Protein AF-A0A4C1YI64-F1 (afdb_monomer_lite)

pLDDT: mean 81.54, std 12.67, range [36.25, 96.94]

Structure (mmCIF, N/CA/C/O backbone):
data_AF-A0A4C1YI64-F1
#
_entry.id   AF-A0A4C1YI64-F1
#
loop_
_atom_site.group_PDB
_atom_site.id
_atom_site.type_symbol
_atom_site.label_atom_id
_atom_site.label_alt_id
_atom_site.label_comp_id
_atom_site.label_asym_id
_atom_site.label_entity_id
_atom_site.label_seq_id
_atom_site.pdbx_PDB_ins_code
_atom_site.Cartn_x
_atom_site.Cartn_y
_atom_site.Cartn_z
_atom_site.occupancy
_atom_site.B_iso_or_equiv
_atom_site.auth_seq_id
_atom_site.auth_comp_id
_atom_site.auth_asym_id
_atom_site.auth_atom_id
_atom_site.pdbx_PDB_model_num
ATOM 1 N N . MET A 1 1 ? 4.305 -8.606 -19.961 1.00 36.25 1 MET A N 1
ATOM 2 C CA . MET A 1 1 ? 5.598 -8.537 -19.250 1.00 36.25 1 MET A CA 1
ATOM 3 C C . MET A 1 1 ? 6.653 -8.160 -20.273 1.00 36.25 1 MET A C 1
ATOM 5 O O . MET A 1 1 ? 6.856 -8.929 -21.202 1.00 36.25 1 MET A O 1
ATOM 9 N N . ALA A 1 2 ? 7.238 -6.968 -20.189 1.00 38.38 2 ALA A N 1
ATOM 10 C CA . ALA A 1 2 ? 8.356 -6.585 -21.049 1.00 38.38 2 ALA A CA 1
ATOM 11 C C . ALA A 1 2 ? 9.609 -6.512 -20.169 1.00 38.38 2 ALA A C 1
ATOM 13 O O . ALA A 1 2 ? 9.766 -5.591 -19.381 1.00 38.38 2 ALA A O 1
ATOM 14 N N . VAL A 1 3 ? 10.457 -7.536 -20.278 1.00 52.12 3 VAL A N 1
ATOM 15 C CA . VAL A 1 3 ? 11.681 -7.775 -19.486 1.00 52.12 3 VAL A CA 1
ATOM 16 C C . VAL A 1 3 ? 12.896 -7.006 -20.031 1.00 52.12 3 VAL A C 1
ATOM 18 O O . VAL A 1 3 ? 14.034 -7.475 -19.975 1.00 52.12 3 VAL A O 1
ATOM 21 N N . ASN A 1 4 ? 12.676 -5.854 -20.664 1.00 52.12 4 ASN A N 1
ATOM 22 C CA . ASN A 1 4 ? 13.674 -5.305 -21.577 1.00 52.12 4 ASN A CA 1
ATOM 23 C C . ASN A 1 4 ? 14.873 -4.628 -20.893 1.00 52.12 4 ASN A C 1
ATOM 25 O O . ASN A 1 4 ? 15.924 -4.564 -21.516 1.00 52.12 4 ASN A O 1
ATOM 29 N N . SER A 1 5 ? 14.778 -4.205 -19.630 1.00 53.06 5 SER A N 1
ATOM 30 C CA . SER A 1 5 ? 15.785 -3.316 -19.016 1.00 53.06 5 SER A CA 1
ATOM 31 C C . SER A 1 5 ? 16.428 -3.803 -17.709 1.00 53.06 5 SER A C 1
ATOM 33 O O . SER A 1 5 ? 17.139 -3.035 -17.073 1.00 53.06 5 SER A O 1
ATOM 35 N N . GLY A 1 6 ? 16.235 -5.063 -17.300 1.00 57.47 6 GLY A N 1
ATOM 36 C CA . GLY 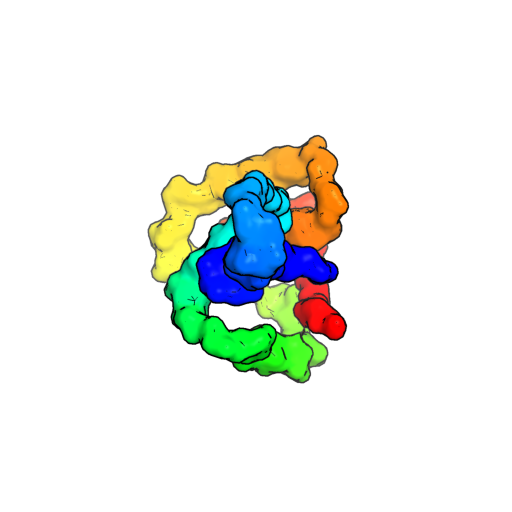A 1 6 ? 16.891 -5.596 -16.095 1.00 57.47 6 GLY A CA 1
ATOM 37 C C . GLY A 1 6 ? 18.416 -5.388 -16.101 1.00 57.47 6 GLY A C 1
ATOM 38 O O . GLY A 1 6 ? 19.091 -5.807 -17.036 1.00 57.47 6 GLY A O 1
ATOM 39 N N . LEU A 1 7 ? 18.969 -4.788 -15.041 1.00 57.00 7 LEU A N 1
ATOM 40 C CA . LEU A 1 7 ? 20.383 -4.374 -14.968 1.00 57.00 7 LEU A CA 1
ATOM 41 C C . LEU A 1 7 ? 21.386 -5.519 -15.190 1.00 57.00 7 LEU A C 1
ATOM 43 O O . LEU A 1 7 ? 22.484 -5.294 -15.683 1.00 57.00 7 LEU A O 1
ATOM 47 N N . ARG A 1 8 ? 21.026 -6.747 -14.796 1.00 58.62 8 ARG A N 1
ATOM 48 C CA . ARG A 1 8 ? 21.918 -7.917 -14.884 1.00 58.62 8 ARG A CA 1
ATOM 49 C C . ARG A 1 8 ? 21.573 -8.876 -16.023 1.00 58.62 8 ARG A C 1
ATOM 51 O O . ARG A 1 8 ? 22.479 -9.452 -16.602 1.00 58.62 8 ARG A O 1
ATOM 58 N N . ASN A 1 9 ? 20.284 -9.035 -16.337 1.00 62.31 9 ASN A N 1
ATOM 59 C CA . ASN A 1 9 ? 19.771 -10.045 -17.277 1.00 62.31 9 ASN A CA 1
ATOM 60 C C . ASN A 1 9 ? 18.675 -9.498 -18.216 1.00 62.31 9 ASN A C 1
ATOM 62 O O . ASN A 1 9 ? 17.879 -10.260 -18.762 1.00 62.31 9 ASN A O 1
ATOM 66 N N . GLY A 1 10 ? 18.561 -8.177 -18.349 1.00 67.88 10 GLY A N 1
ATOM 67 C CA . GLY A 1 10 ? 17.570 -7.540 -19.209 1.00 67.88 10 GLY A CA 1
ATOM 68 C C . GLY A 1 10 ? 17.847 -7.795 -20.684 1.00 67.88 10 GLY A C 1
ATOM 69 O O . GLY A 1 10 ? 18.990 -8.018 -21.083 1.00 67.88 10 GLY A O 1
ATOM 70 N N . ALA A 1 11 ? 16.801 -7.721 -21.508 1.00 70.38 11 ALA A N 1
ATOM 71 C CA . ALA A 1 11 ? 16.954 -7.917 -22.948 1.00 70.38 11 ALA A CA 1
ATOM 72 C C . ALA A 1 11 ? 17.992 -6.958 -23.562 1.00 70.38 11 ALA A C 1
ATOM 74 O O . ALA A 1 11 ? 18.752 -7.394 -24.417 1.00 70.38 11 ALA A O 1
ATOM 75 N N . CYS A 1 12 ? 18.088 -5.705 -23.097 1.00 68.31 12 CYS A N 1
ATOM 76 C CA . CYS A 1 12 ? 19.098 -4.753 -23.571 1.00 68.31 12 CYS A CA 1
ATOM 77 C C . CYS A 1 12 ? 20.539 -5.204 -23.260 1.00 68.31 12 CYS A C 1
ATOM 79 O O . CYS A 1 12 ? 21.350 -5.199 -24.180 1.00 68.31 12 CYS A O 1
ATOM 81 N N . ILE A 1 13 ? 20.834 -5.713 -22.047 1.00 74.12 13 ILE A N 1
ATOM 82 C CA . ILE A 1 13 ? 22.167 -6.277 -21.709 1.00 74.12 13 ILE A CA 1
ATOM 83 C C . ILE A 1 13 ? 22.541 -7.404 -22.683 1.00 74.12 13 ILE A C 1
ATOM 85 O O . ILE A 1 13 ? 23.694 -7.547 -23.077 1.00 74.12 13 ILE A O 1
ATOM 89 N N . LEU A 1 14 ? 21.567 -8.242 -23.056 1.00 77.88 14 LEU A N 1
ATOM 90 C CA . LEU A 1 14 ? 21.802 -9.417 -23.899 1.00 77.88 14 LEU A CA 1
ATOM 91 C C . LEU A 1 14 ? 21.833 -9.099 -25.402 1.00 77.88 14 LEU A C 1
ATOM 93 O O . LEU A 1 14 ? 22.390 -9.880 -26.178 1.00 77.88 14 LEU A O 1
ATOM 97 N N . LEU A 1 15 ? 21.200 -8.003 -25.827 1.00 77.56 15 LEU A N 1
ATOM 98 C CA . LEU A 1 15 ? 21.091 -7.603 -27.231 1.00 77.56 15 LEU A CA 1
ATOM 99 C C . LEU A 1 15 ? 22.249 -6.709 -27.680 1.00 77.56 15 LEU A C 1
ATOM 101 O O . LEU A 1 15 ? 22.683 -6.857 -28.820 1.00 77.56 15 LEU A O 1
ATOM 105 N N . GLU A 1 16 ? 22.796 -5.856 -26.811 1.00 81.44 16 GLU A N 1
ATOM 106 C CA . GLU A 1 16 ? 23.923 -4.971 -27.151 1.00 81.44 16 GLU A CA 1
ATOM 107 C C . GLU A 1 16 ? 25.146 -5.726 -27.708 1.00 81.44 16 GLU A C 1
ATOM 109 O O . GLU A 1 16 ? 25.605 -5.371 -28.798 1.00 81.44 16 GLU A O 1
ATOM 114 N N . PRO A 1 17 ? 25.621 -6.834 -27.094 1.00 81.00 17 PRO A N 1
ATOM 115 C CA . PRO A 1 17 ? 26.739 -7.602 -27.643 1.00 81.00 17 PRO A CA 1
ATOM 116 C C . PRO A 1 17 ? 26.409 -8.291 -28.971 1.00 81.00 17 PRO A C 1
ATOM 118 O O . PRO A 1 17 ? 27.308 -8.588 -29.748 1.00 81.00 17 PRO A O 1
ATOM 121 N N . LYS A 1 18 ? 25.126 -8.580 -29.234 1.00 83.81 18 LYS A N 1
ATOM 122 C CA . LYS A 1 18 ? 24.676 -9.234 -30.475 1.00 83.81 18 LYS A CA 1
ATOM 123 C C . LYS A 1 18 ? 24.474 -8.255 -31.624 1.00 83.81 18 LYS A C 1
ATOM 125 O O . LYS A 1 18 ? 24.533 -8.664 -32.779 1.00 83.81 18 LYS A O 1
ATOM 130 N N . MET A 1 19 ? 24.157 -7.002 -31.314 1.00 82.56 19 MET A N 1
ATOM 131 C CA . MET A 1 19 ? 23.894 -5.959 -32.303 1.00 82.56 19 MET A CA 1
ATOM 132 C C . MET A 1 19 ? 25.123 -5.092 -32.592 1.00 82.56 19 MET A C 1
ATOM 134 O O . MET A 1 19 ? 25.062 -4.300 -33.531 1.00 82.56 19 MET A O 1
ATOM 138 N N . GLU A 1 20 ? 26.198 -5.235 -31.803 1.00 82.69 20 GLU A N 1
ATOM 139 C CA . GLU A 1 20 ? 27.447 -4.454 -31.894 1.00 82.69 20 GLU A CA 1
ATOM 140 C C . GLU A 1 20 ? 27.197 -2.936 -31.935 1.00 82.69 20 GLU A C 1
ATOM 142 O O . GLU A 1 20 ? 27.911 -2.171 -32.585 1.00 82.69 20 GLU A O 1
ATOM 147 N N . LYS A 1 21 ? 26.126 -2.493 -31.273 1.00 78.88 21 LYS A N 1
ATOM 148 C CA . LYS A 1 21 ? 25.687 -1.100 -31.234 1.00 78.88 21 LYS A CA 1
ATOM 149 C C . LYS A 1 21 ? 25.178 -0.767 -29.847 1.00 78.88 21 LYS A C 1
ATOM 151 O O . LYS A 1 21 ? 24.426 -1.548 -29.264 1.00 78.88 21 LYS A O 1
ATOM 156 N N . ASP A 1 22 ? 25.522 0.429 -29.392 1.00 74.56 22 ASP A N 1
ATOM 157 C CA . ASP A 1 22 ? 24.994 0.989 -28.155 1.00 74.56 22 ASP A CA 1
ATOM 158 C C . ASP A 1 22 ? 23.476 1.167 -28.284 1.00 74.56 22 ASP A C 1
ATOM 160 O O . ASP A 1 22 ? 22.981 1.773 -29.246 1.00 74.56 22 ASP A O 1
ATOM 164 N N . MET A 1 23 ? 22.720 0.623 -27.329 1.00 70.62 23 MET A N 1
ATOM 165 C CA . MET A 1 23 ? 21.269 0.770 -27.304 1.00 70.62 23 MET A CA 1
ATOM 166 C C . MET A 1 23 ? 20.856 1.922 -26.391 1.00 70.62 23 MET A C 1
ATOM 168 O O . MET A 1 23 ? 21.447 2.186 -25.349 1.00 70.62 23 MET A O 1
ATOM 172 N N . LEU A 1 24 ? 19.773 2.608 -26.754 1.00 67.38 24 LEU A N 1
ATOM 173 C CA . LEU A 1 24 ? 19.141 3.574 -25.862 1.00 67.38 24 LEU A CA 1
ATOM 174 C C . LEU A 1 24 ? 18.398 2.839 -24.740 1.00 67.38 24 LEU A C 1
ATOM 176 O O . LEU A 1 24 ? 17.353 2.221 -24.953 1.00 67.38 24 LEU A O 1
ATOM 180 N N . TRP A 1 25 ? 18.931 2.963 -23.526 1.00 65.69 25 TRP A N 1
ATOM 181 C CA . TRP A 1 25 ? 18.355 2.453 -22.283 1.00 65.69 25 TRP A CA 1
ATOM 182 C C . TRP A 1 25 ? 17.169 3.303 -21.824 1.00 65.69 25 TRP A C 1
ATOM 184 O O . TRP A 1 25 ? 17.236 4.031 -20.835 1.00 65.69 25 TRP A O 1
ATOM 194 N N . LEU A 1 26 ? 16.047 3.221 -22.537 1.00 63.47 26 LEU A N 1
ATOM 195 C CA . LEU A 1 26 ? 14.798 3.813 -22.067 1.00 63.47 26 LEU A CA 1
ATOM 196 C C . LEU A 1 26 ? 14.107 2.828 -21.126 1.00 63.47 26 LEU A C 1
ATOM 198 O O . LEU A 1 26 ? 13.242 2.051 -21.537 1.00 63.47 26 LEU A O 1
ATOM 202 N N . ALA A 1 27 ? 14.498 2.865 -19.850 1.00 63.06 27 ALA A N 1
ATOM 203 C CA . ALA A 1 27 ? 13.734 2.218 -18.794 1.00 63.06 27 ALA A CA 1
ATOM 204 C C . ALA A 1 27 ? 12.286 2.716 -18.876 1.00 63.06 27 ALA A C 1
ATOM 206 O O . ALA A 1 27 ? 12.007 3.910 -18.737 1.00 63.06 27 ALA A O 1
ATOM 207 N N . CYS A 1 28 ? 11.351 1.809 -19.156 1.00 68.38 28 CYS A N 1
ATOM 208 C CA . CYS A 1 28 ? 9.949 2.190 -19.201 1.00 68.38 28 CYS A CA 1
ATOM 209 C C . CYS A 1 28 ? 9.489 2.634 -17.801 1.00 68.38 28 CYS A C 1
ATOM 211 O O . CYS A 1 28 ? 10.050 2.212 -16.790 1.00 68.38 28 CYS A O 1
ATOM 213 N N . ARG A 1 29 ? 8.438 3.463 -17.720 1.00 64.88 29 ARG A N 1
ATOM 214 C CA . ARG A 1 29 ? 7.880 3.902 -16.424 1.00 64.88 29 ARG A CA 1
ATOM 215 C C 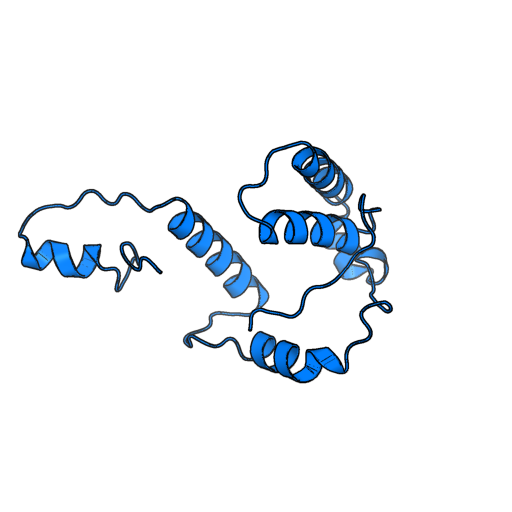. ARG A 1 29 ? 7.576 2.722 -15.495 1.00 64.88 29 ARG A C 1
ATOM 217 O O . ARG A 1 29 ? 7.830 2.820 -14.304 1.00 64.88 29 ARG A O 1
ATOM 224 N N . HIS A 1 30 ? 7.099 1.603 -16.045 1.00 67.50 30 HIS A N 1
ATOM 225 C CA . HIS A 1 30 ? 6.872 0.376 -15.280 1.00 67.50 30 HIS A CA 1
ATOM 226 C C . HIS A 1 30 ? 8.160 -0.165 -14.655 1.00 67.50 30 HIS A C 1
ATOM 228 O O . HIS A 1 30 ? 8.163 -0.477 -13.474 1.00 67.50 30 HIS A O 1
ATOM 234 N N . HIS A 1 31 ? 9.262 -0.197 -15.406 1.00 71.00 31 HIS A N 1
ATOM 235 C CA . HIS A 1 31 ? 10.534 -0.711 -14.910 1.00 71.00 31 HIS A CA 1
ATOM 236 C C . HIS A 1 31 ? 11.113 0.133 -13.770 1.00 71.00 31 HIS A C 1
ATOM 238 O O . HIS A 1 31 ? 11.607 -0.404 -12.785 1.00 71.00 31 HIS A O 1
ATOM 244 N N . ILE A 1 32 ? 11.019 1.461 -13.868 1.00 76.00 32 ILE A N 1
ATOM 245 C CA . ILE A 1 32 ? 11.465 2.353 -12.787 1.00 76.00 32 ILE A CA 1
ATOM 246 C C . ILE A 1 32 ? 10.643 2.094 -11.518 1.00 76.00 32 ILE A C 1
ATOM 248 O O . ILE A 1 32 ? 11.201 2.005 -10.427 1.00 76.00 32 ILE A O 1
ATOM 252 N N . LEU A 1 33 ? 9.324 1.934 -11.661 1.00 73.38 33 LEU A N 1
ATOM 253 C CA . LEU A 1 33 ? 8.442 1.624 -10.536 1.00 73.38 33 LEU A CA 1
ATOM 254 C C . LEU A 1 33 ? 8.730 0.240 -9.937 1.00 73.38 33 LEU A C 1
ATOM 256 O O . LEU A 1 33 ? 8.690 0.104 -8.718 1.00 73.38 33 LEU A O 1
ATOM 260 N N . GLU A 1 34 ? 9.061 -0.758 -10.759 1.00 73.69 34 GLU A N 1
ATOM 261 C CA . GLU A 1 34 ? 9.489 -2.084 -10.294 1.00 73.69 34 GLU A CA 1
ATOM 262 C C . GLU A 1 34 ? 10.766 -2.003 -9.451 1.00 73.69 34 GLU A C 1
ATOM 264 O O . GLU A 1 34 ? 10.796 -2.590 -8.376 1.00 73.69 34 GLU A O 1
ATOM 269 N N . ILE A 1 35 ? 11.774 -1.224 -9.867 1.00 78.62 35 ILE A N 1
ATOM 270 C CA . ILE A 1 35 ? 13.019 -1.038 -9.095 1.00 78.62 35 ILE A CA 1
ATOM 271 C C . ILE A 1 35 ? 12.738 -0.371 -7.743 1.00 78.62 35 ILE A C 1
ATOM 273 O O . ILE A 1 35 ? 13.252 -0.805 -6.712 1.00 78.62 35 ILE A O 1
ATOM 277 N N . VAL A 1 36 ? 11.924 0.691 -7.726 1.00 80.62 36 VAL A N 1
ATOM 278 C CA . VAL A 1 36 ? 11.566 1.381 -6.474 1.00 80.62 36 VAL A CA 1
ATOM 279 C C . VAL A 1 36 ? 10.811 0.434 -5.543 1.00 80.62 36 VAL A C 1
ATOM 281 O O . VAL A 1 36 ? 11.116 0.363 -4.352 1.00 80.62 36 VAL A O 1
ATOM 284 N N . LEU A 1 37 ? 9.858 -0.329 -6.082 1.00 79.69 37 LEU A N 1
ATOM 285 C CA . LEU A 1 37 ? 9.098 -1.305 -5.310 1.00 79.69 37 LEU A CA 1
ATOM 286 C C . LEU A 1 37 ? 9.997 -2.431 -4.785 1.00 79.69 37 LEU A C 1
ATOM 288 O O . LEU A 1 37 ? 9.883 -2.799 -3.620 1.00 79.69 37 LEU A O 1
ATOM 292 N N . GLU A 1 38 ? 10.913 -2.942 -5.607 1.00 81.38 38 GLU A N 1
ATOM 293 C CA . GLU A 1 38 ? 11.894 -3.957 -5.219 1.00 81.38 38 GLU A CA 1
ATOM 294 C C . GLU A 1 38 ? 12.771 -3.468 -4.067 1.00 81.38 38 GLU A C 1
ATOM 296 O O . GLU A 1 38 ? 12.980 -4.214 -3.110 1.00 81.38 38 GLU A O 1
ATOM 301 N N . ALA A 1 39 ? 13.237 -2.217 -4.108 1.00 83.62 39 ALA A N 1
ATOM 302 C CA . ALA A 1 39 ? 14.031 -1.636 -3.030 1.00 83.62 39 ALA A CA 1
ATOM 303 C C . ALA A 1 39 ? 13.244 -1.582 -1.710 1.00 83.62 39 ALA A C 1
ATOM 305 O O . ALA A 1 39 ? 13.757 -1.990 -0.664 1.00 83.62 39 ALA A O 1
ATOM 306 N N . VAL A 1 40 ? 11.981 -1.142 -1.756 1.00 83.31 40 VAL A N 1
ATOM 307 C CA . VAL A 1 40 ? 11.107 -1.080 -0.572 1.00 83.31 40 VAL A CA 1
ATOM 308 C C . VAL A 1 40 ? 10.829 -2.479 -0.025 1.00 83.31 40 VAL A C 1
ATOM 310 O O . VAL A 1 40 ? 11.017 -2.727 1.165 1.00 83.31 40 VAL A O 1
ATOM 313 N N . VAL A 1 41 ? 10.428 -3.413 -0.890 1.00 82.00 41 VAL A N 1
ATOM 314 C CA . VAL A 1 41 ? 10.111 -4.794 -0.506 1.00 82.00 41 VAL A CA 1
ATOM 315 C C . VAL A 1 41 ? 11.343 -5.505 0.047 1.00 82.00 41 VAL A C 1
ATOM 317 O O . VAL A 1 41 ? 11.242 -6.160 1.079 1.00 82.00 41 VAL A O 1
ATOM 320 N N . SER A 1 42 ? 12.510 -5.334 -0.576 1.00 84.50 42 SER A N 1
ATOM 321 C CA . SER A 1 42 ? 13.765 -5.931 -0.103 1.00 84.50 42 SER A CA 1
ATOM 322 C C . SER A 1 42 ? 14.204 -5.359 1.239 1.00 84.50 42 SER A C 1
ATOM 324 O O . SER A 1 42 ? 14.748 -6.087 2.065 1.00 84.50 42 SER A O 1
ATOM 326 N N . THR A 1 43 ? 13.942 -4.074 1.484 1.00 85.75 43 THR A N 1
ATOM 327 C CA . THR A 1 43 ? 14.216 -3.445 2.783 1.00 85.75 43 THR A CA 1
ATOM 328 C C . THR A 1 43 ? 13.273 -3.977 3.863 1.00 85.75 43 THR A C 1
ATOM 330 O O . THR A 1 43 ? 13.708 -4.247 4.978 1.00 85.75 43 THR A O 1
ATOM 333 N N . ALA A 1 44 ? 11.991 -4.160 3.536 1.00 83.19 44 ALA A N 1
ATOM 334 C CA . ALA A 1 44 ? 10.972 -4.570 4.499 1.00 83.19 44 ALA A CA 1
ATOM 335 C C . ALA A 1 44 ? 10.961 -6.082 4.792 1.00 83.19 44 ALA A C 1
ATOM 337 O O . ALA A 1 44 ? 10.739 -6.488 5.930 1.00 83.19 44 ALA A O 1
ATOM 338 N N . LEU A 1 45 ? 11.165 -6.921 3.774 1.00 84.00 45 LEU A N 1
ATOM 339 C CA . LEU A 1 45 ? 11.019 -8.381 3.850 1.00 84.00 45 LEU A CA 1
ATOM 340 C C . LEU A 1 45 ? 12.344 -9.138 3.677 1.00 84.00 45 LEU A C 1
ATOM 342 O O . LEU A 1 45 ? 12.366 -10.364 3.798 1.00 84.00 45 LEU A O 1
ATOM 346 N N . GLY A 1 46 ? 13.438 -8.425 3.406 1.00 84.25 46 GLY A N 1
ATOM 347 C CA . GLY A 1 46 ? 14.714 -9.006 3.002 1.00 84.25 46 GLY A CA 1
ATOM 348 C C . GLY A 1 46 ? 14.778 -9.312 1.498 1.00 84.25 46 GLY A C 1
ATOM 349 O O . GLY A 1 46 ? 13.749 -9.356 0.816 1.00 84.25 46 GLY A O 1
ATOM 350 N N . PRO A 1 47 ? 15.988 -9.528 0.951 1.00 78.38 47 PRO A N 1
ATOM 351 C CA . PRO A 1 47 ? 16.161 -9.851 -0.460 1.00 78.38 47 PRO A CA 1
ATOM 352 C C . PRO A 1 47 ? 15.514 -11.203 -0.795 1.00 78.38 47 PRO A C 1
ATOM 354 O O . PRO A 1 47 ? 15.719 -12.194 -0.092 1.00 78.38 47 PRO A O 1
ATOM 357 N N . SER A 1 48 ? 14.772 -11.262 -1.903 1.00 74.12 48 SER A N 1
ATOM 358 C CA . SER A 1 48 ? 14.215 -12.506 -2.446 1.00 74.12 48 SER A CA 1
ATOM 359 C C . SER A 1 48 ? 14.962 -12.899 -3.715 1.00 74.12 48 SER A C 1
ATOM 361 O O . SER A 1 48 ? 15.068 -12.109 -4.647 1.00 74.12 48 SER A O 1
ATOM 363 N N . SER A 1 49 ? 15.464 -14.131 -3.771 1.00 68.44 49 SER A N 1
ATOM 364 C CA . SER A 1 49 ? 16.107 -14.699 -4.966 1.00 68.44 49 SER A CA 1
ATOM 365 C C . SER A 1 49 ? 15.152 -15.521 -5.839 1.00 68.44 49 SER A C 1
ATOM 367 O O . SER A 1 49 ? 15.529 -15.949 -6.928 1.00 68.44 49 SER A O 1
ATOM 369 N N . GLY A 1 50 ? 13.927 -15.767 -5.365 1.00 65.44 50 GLY A N 1
ATOM 370 C CA . GLY A 1 50 ? 12.912 -16.544 -6.070 1.00 65.44 50 GLY A CA 1
ATOM 371 C C . GLY A 1 50 ? 11.808 -15.668 -6.673 1.00 65.44 50 GLY A C 1
ATOM 372 O O . GLY A 1 50 ? 11.520 -14.601 -6.127 1.00 65.44 50 GLY A O 1
ATOM 373 N N . PRO A 1 51 ? 11.128 -16.143 -7.738 1.00 63.06 51 PRO A N 1
ATOM 374 C CA . PRO A 1 51 ? 9.950 -15.473 -8.308 1.00 63.06 51 PRO A CA 1
ATOM 375 C C . PRO A 1 51 ? 8.771 -15.427 -7.323 1.00 63.06 51 PRO A C 1
ATOM 377 O O . PRO A 1 51 ? 7.820 -14.676 -7.508 1.00 63.06 51 PRO A O 1
ATOM 380 N N . ASP A 1 52 ? 8.849 -16.239 -6.269 1.00 66.19 52 ASP A N 1
ATOM 381 C CA . ASP A 1 52 ? 7.807 -16.442 -5.287 1.00 66.19 52 ASP A CA 1
ATOM 382 C C . ASP A 1 52 ? 8.267 -16.014 -3.896 1.00 66.19 52 ASP A C 1
ATOM 384 O O . ASP A 1 52 ? 9.044 -16.703 -3.231 1.00 66.19 52 ASP A O 1
ATOM 388 N N . ILE A 1 53 ? 7.708 -14.913 -3.408 1.00 76.75 53 ILE A N 1
ATOM 389 C CA . ILE A 1 53 ? 7.885 -14.491 -2.023 1.00 76.75 53 ILE A CA 1
ATOM 390 C C . ILE A 1 53 ? 6.949 -15.338 -1.143 1.00 76.75 53 ILE A C 1
ATOM 392 O O . ILE A 1 53 ? 5.721 -15.258 -1.241 1.00 76.75 53 ILE A O 1
ATOM 396 N N . LEU A 1 54 ? 7.527 -16.169 -0.264 1.00 80.75 54 LEU A N 1
ATOM 397 C CA . LEU A 1 54 ? 6.779 -17.139 0.553 1.00 80.75 54 LEU A CA 1
ATOM 398 C C . LEU A 1 54 ? 5.682 -16.499 1.410 1.00 80.75 54 LEU A C 1
ATOM 400 O O . LEU A 1 54 ? 4.632 -17.117 1.598 1.00 80.75 54 LEU A O 1
ATOM 404 N N . ILE A 1 55 ? 5.896 -15.279 1.917 1.00 82.25 55 ILE A N 1
ATOM 405 C CA . ILE A 1 55 ? 4.878 -14.582 2.711 1.00 82.25 55 ILE A CA 1
ATOM 406 C C . ILE A 1 55 ? 3.623 -14.286 1.880 1.00 82.25 55 ILE A C 1
ATOM 408 O O . ILE A 1 55 ? 2.519 -14.525 2.361 1.00 82.25 55 ILE A O 1
ATOM 412 N N . PHE A 1 56 ? 3.768 -13.914 0.605 1.00 83.00 56 PHE A N 1
ATOM 413 C CA . PHE A 1 56 ? 2.629 -13.684 -0.285 1.00 83.00 56 PHE A CA 1
ATOM 414 C C . PHE A 1 56 ? 1.902 -14.983 -0.630 1.00 83.00 56 PHE A C 1
ATOM 416 O O . PHE A 1 56 ? 0.674 -15.011 -0.612 1.00 83.00 56 PHE A O 1
ATOM 423 N N . LYS A 1 57 ? 2.628 -16.090 -0.845 1.00 84.69 57 LYS A N 1
ATOM 424 C CA . LYS A 1 57 ? 2.006 -17.414 -1.030 1.00 84.69 57 LYS A CA 1
ATOM 425 C C . LYS A 1 57 ? 1.190 -17.845 0.184 1.00 84.69 57 LYS A C 1
ATOM 427 O O . LYS A 1 57 ? 0.058 -18.299 0.038 1.00 84.69 57 LYS A O 1
ATOM 432 N N . ARG A 1 58 ? 1.753 -17.704 1.388 1.00 87.75 58 ARG A N 1
ATOM 433 C CA . ARG A 1 58 ? 1.058 -18.042 2.641 1.00 87.75 58 ARG A CA 1
ATOM 434 C C . ARG A 1 58 ? -0.185 -17.180 2.823 1.00 87.75 58 ARG A C 1
ATOM 436 O O . ARG A 1 58 ? -1.245 -17.721 3.118 1.00 87.75 58 ARG A O 1
ATOM 443 N N . PHE A 1 59 ? -0.059 -15.877 2.590 1.00 87.25 59 PHE A N 1
ATOM 444 C CA . PHE A 1 59 ? -1.165 -14.936 2.699 1.00 87.25 59 PHE A CA 1
ATOM 445 C C . PHE A 1 59 ? -2.284 -15.250 1.696 1.00 87.25 59 PHE A C 1
ATOM 447 O O . PHE A 1 59 ? -3.439 -15.371 2.092 1.00 87.25 59 PHE A O 1
ATOM 454 N N . LYS A 1 60 ? -1.939 -15.517 0.428 1.00 88.38 60 LYS A N 1
ATOM 455 C CA . LYS A 1 60 ? -2.889 -15.952 -0.609 1.00 88.38 60 LYS A CA 1
ATOM 456 C C . LYS A 1 60 ? -3.615 -17.242 -0.218 1.00 88.38 60 LYS A C 1
ATOM 458 O O . LYS A 1 60 ? -4.837 -17.300 -0.288 1.00 88.38 60 LYS A O 1
ATOM 463 N N . ASN A 1 61 ? -2.889 -18.260 0.245 1.00 91.06 61 ASN A N 1
ATOM 464 C CA . ASN A 1 61 ? -3.485 -19.540 0.645 1.00 91.06 61 ASN A CA 1
ATOM 465 C C . ASN A 1 61 ? -4.401 -19.417 1.870 1.00 91.06 61 ASN A C 1
ATOM 467 O O . ASN A 1 61 ? -5.352 -20.185 2.014 1.00 91.06 61 ASN A O 1
ATOM 471 N N . TYR A 1 62 ? -4.101 -18.479 2.769 1.00 92.12 62 TYR A N 1
ATOM 472 C CA . TYR A 1 62 ? -4.875 -18.257 3.986 1.00 92.12 62 TYR A CA 1
ATOM 473 C C . TYR A 1 62 ? -6.005 -17.235 3.807 1.00 92.12 62 TYR A C 1
ATOM 475 O O . TYR A 1 62 ? -6.816 -17.076 4.712 1.00 92.12 62 TYR A O 1
ATOM 483 N N . TRP A 1 63 ? -6.102 -16.585 2.643 1.00 91.88 63 TRP A N 1
ATOM 484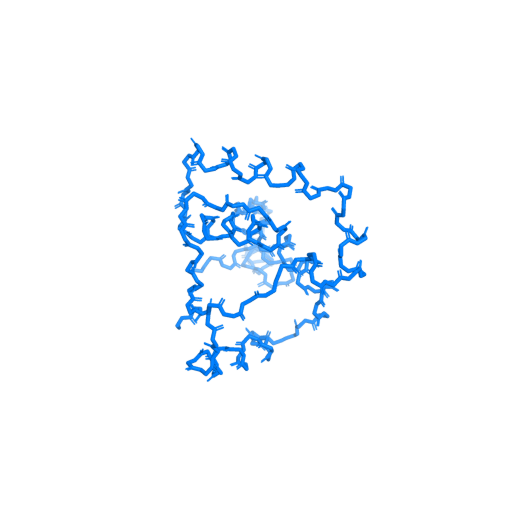 C CA . TRP A 1 63 ? -6.996 -15.453 2.384 1.00 91.88 63 TRP A CA 1
ATOM 485 C C . TRP A 1 63 ? -8.449 -15.683 2.815 1.00 91.88 63 TRP A C 1
ATOM 487 O O . TRP A 1 63 ? -9.021 -14.871 3.533 1.00 91.88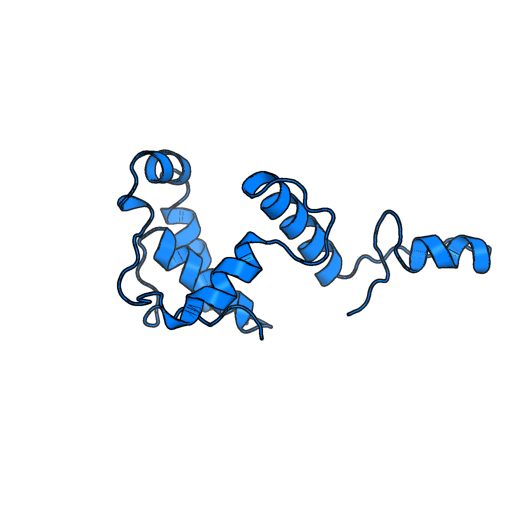 63 TRP A O 1
ATOM 497 N N . ASN A 1 64 ? -9.027 -16.834 2.459 1.00 91.25 64 ASN A N 1
ATOM 498 C CA . ASN A 1 64 ? -10.424 -17.170 2.774 1.00 91.25 64 ASN A CA 1
ATOM 499 C C . ASN A 1 64 ? -10.694 -17.379 4.277 1.00 91.25 64 ASN A C 1
ATOM 501 O O . ASN A 1 64 ? -11.844 -17.551 4.670 1.00 91.25 64 ASN A O 1
ATOM 505 N N . LYS A 1 65 ? -9.646 -17.426 5.106 1.00 93.75 65 LYS A N 1
ATOM 506 C CA . LYS A 1 65 ? -9.723 -17.575 6.566 1.00 93.75 65 LYS A CA 1
ATOM 507 C C . LYS A 1 65 ? -9.461 -16.260 7.306 1.00 93.75 65 LYS A C 1
ATOM 509 O O . LYS A 1 65 ? -9.482 -16.259 8.533 1.00 93.75 65 LYS A O 1
ATOM 514 N N . ILE A 1 66 ? -9.163 -15.178 6.587 1.00 90.88 66 ILE A N 1
ATOM 515 C CA . ILE A 1 66 ? -8.907 -13.857 7.163 1.00 90.88 66 ILE A CA 1
ATOM 516 C C . ILE A 1 66 ? -10.237 -13.116 7.279 1.00 90.88 66 ILE A C 1
ATOM 518 O O . ILE A 1 66 ? -10.965 -12.989 6.293 1.00 90.88 66 ILE A O 1
ATOM 522 N N . ASP A 1 67 ? -10.533 -12.604 8.472 1.00 90.88 67 ASP A N 1
ATOM 523 C CA . ASP A 1 67 ? -11.609 -11.636 8.649 1.00 90.88 67 ASP A CA 1
ATOM 524 C C . ASP A 1 67 ? -11.154 -10.288 8.076 1.00 90.88 67 ASP A C 1
ATOM 526 O O . ASP A 1 67 ? -10.225 -9.656 8.569 1.00 90.88 67 ASP A O 1
ATOM 530 N N . GLN A 1 68 ? -11.785 -9.872 6.982 1.00 85.94 68 GLN A N 1
ATOM 531 C CA . GLN A 1 68 ? -11.447 -8.630 6.282 1.00 85.94 68 GLN A CA 1
ATOM 532 C C . GLN A 1 68 ? -12.046 -7.389 6.958 1.00 85.94 68 GLN A C 1
ATOM 534 O O . GLN A 1 68 ? -11.751 -6.266 6.551 1.00 85.94 68 GLN A O 1
ATOM 539 N N . ILE A 1 69 ? -12.917 -7.585 7.949 1.00 86.81 69 ILE A N 1
ATOM 540 C CA . ILE A 1 69 ? -13.573 -6.525 8.714 1.00 86.81 69 ILE A CA 1
ATOM 541 C C . ILE A 1 69 ? -12.783 -6.241 9.999 1.00 86.81 69 ILE A C 1
ATOM 543 O O . ILE A 1 69 ? -12.744 -5.096 10.446 1.00 86.81 69 ILE A O 1
ATOM 547 N N . ASP A 1 70 ? -12.123 -7.260 10.558 1.00 90.00 70 ASP A N 1
ATOM 548 C CA . ASP A 1 70 ? -11.256 -7.149 11.734 1.00 90.00 70 ASP A CA 1
ATOM 549 C C . ASP A 1 70 ? -9.812 -6.807 11.339 1.00 90.00 70 ASP A C 1
ATOM 551 O O . ASP A 1 70 ? -8.921 -7.656 11.272 1.00 90.00 70 ASP A O 1
ATOM 555 N N . TYR A 1 71 ? -9.576 -5.528 11.052 1.00 89.69 71 TYR A N 1
ATOM 556 C CA . TYR A 1 71 ? -8.238 -5.001 10.806 1.00 89.69 71 TYR A CA 1
ATOM 557 C C . TYR A 1 71 ? -7.867 -3.928 11.825 1.00 89.69 71 TYR A C 1
ATOM 559 O O . TYR A 1 71 ? -8.706 -3.210 12.368 1.00 89.69 71 TYR A O 1
ATOM 567 N N . LYS A 1 72 ? -6.560 -3.790 12.043 1.00 91.94 72 LYS A N 1
ATOM 568 C CA . LYS A 1 72 ? -5.979 -2.761 12.901 1.00 91.94 72 LYS A CA 1
ATOM 569 C C . LYS A 1 72 ? -5.296 -1.698 12.059 1.00 91.94 72 LYS A C 1
ATOM 571 O O . LYS A 1 72 ? -4.657 -1.995 11.051 1.00 91.94 72 LYS A O 1
ATOM 576 N N . THR A 1 73 ? -5.430 -0.459 12.496 1.00 93.38 73 THR A N 1
ATOM 577 C CA . THR A 1 73 ? -4.722 0.696 11.942 1.00 93.38 73 THR A CA 1
ATOM 578 C C . THR A 1 73 ? -3.417 0.914 12.696 1.00 93.38 73 THR A C 1
ATOM 580 O O . THR A 1 73 ? -3.190 0.328 13.757 1.00 93.38 73 THR A O 1
ATOM 583 N N . VAL A 1 74 ? -2.571 1.807 12.188 1.00 94.00 74 VAL A N 1
ATOM 584 C CA . VAL A 1 74 ? -1.275 2.132 12.790 1.00 94.00 74 VAL A CA 1
ATOM 585 C C . VAL A 1 74 ? -1.396 2.608 14.240 1.00 94.00 74 VAL A C 1
ATOM 587 O O . VAL A 1 74 ? -0.527 2.346 15.057 1.00 94.00 74 VAL A O 1
ATOM 590 N N . THR A 1 75 ? -2.527 3.216 14.603 1.00 91.88 75 THR A N 1
ATOM 591 C CA . THR A 1 75 ? -2.837 3.642 15.977 1.00 91.88 75 THR A CA 1
ATOM 592 C C . THR A 1 75 ? -2.967 2.490 16.977 1.00 91.88 75 THR A C 1
ATOM 594 O O . THR A 1 75 ? -2.932 2.726 18.180 1.00 91.88 75 THR A O 1
ATOM 597 N N . SER A 1 76 ? -3.124 1.250 16.505 1.00 93.19 76 SER A N 1
ATOM 598 C CA . SER A 1 76 ? -3.200 0.063 17.365 1.00 93.19 76 SER A CA 1
ATOM 599 C C . SER A 1 76 ? -1.828 -0.441 17.822 1.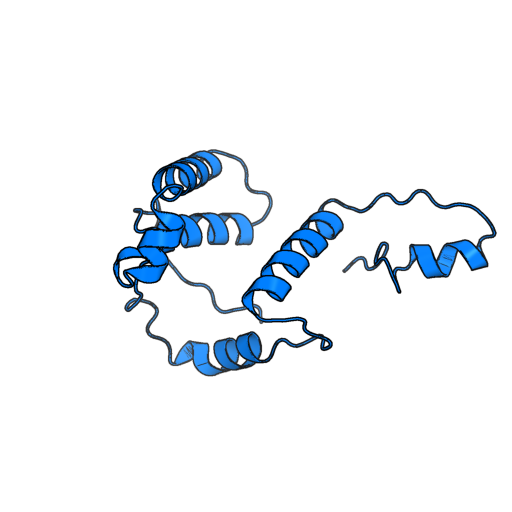00 93.19 76 SER A C 1
ATOM 601 O O . SER A 1 76 ? -1.775 -1.332 18.669 1.00 93.19 76 SER A O 1
ATOM 603 N N . ASP A 1 77 ? -0.739 0.089 17.259 1.00 93.31 77 ASP A N 1
ATOM 604 C CA . ASP A 1 77 ? 0.636 -0.268 17.604 1.00 93.31 77 ASP A CA 1
ATOM 605 C C . ASP A 1 77 ? 1.470 0.995 17.859 1.00 93.31 77 ASP A C 1
ATOM 607 O O . ASP A 1 77 ? 1.740 1.775 16.947 1.00 93.31 77 ASP A O 1
ATOM 611 N N . VAL A 1 78 ? 1.889 1.196 19.111 1.00 94.25 78 VAL A N 1
ATOM 612 C CA . VAL A 1 78 ? 2.574 2.427 19.550 1.00 94.25 78 VAL A CA 1
ATOM 613 C C . VAL A 1 78 ? 3.869 2.658 18.771 1.00 94.25 78 VAL A C 1
ATOM 615 O O . VAL A 1 78 ? 4.129 3.773 18.331 1.00 94.25 78 VAL A O 1
ATOM 618 N N . HIS A 1 79 ? 4.645 1.600 18.534 1.00 93.81 79 HIS A N 1
ATOM 619 C CA . HIS A 1 79 ? 5.912 1.695 17.813 1.00 93.81 79 HIS A CA 1
ATOM 620 C C . HIS A 1 79 ? 5.703 2.110 16.348 1.00 93.81 79 HIS A C 1
ATOM 622 O O . HIS A 1 79 ? 6.378 3.005 15.839 1.00 93.81 79 HIS A O 1
ATOM 628 N N . SER A 1 80 ? 4.739 1.496 15.658 1.00 91.88 80 SER A N 1
ATOM 629 C CA . SER A 1 80 ? 4.400 1.873 14.284 1.00 91.88 80 SER A CA 1
ATOM 630 C C . SER A 1 80 ? 3.839 3.289 14.206 1.00 91.88 80 SER A C 1
ATOM 632 O O . SER A 1 80 ? 4.155 4.010 13.259 1.00 91.88 80 SER A O 1
ATOM 634 N N . LEU A 1 81 ? 3.046 3.710 15.195 1.00 93.81 81 LEU A N 1
ATOM 635 C CA . LEU A 1 81 ? 2.528 5.073 15.274 1.00 93.81 81 LEU A CA 1
ATOM 636 C C . LEU A 1 81 ? 3.665 6.092 15.399 1.00 93.81 81 LEU A C 1
ATOM 638 O O . LEU A 1 81 ? 3.691 7.053 14.634 1.00 93.81 81 LEU A O 1
ATOM 642 N N . GLU A 1 82 ? 4.630 5.864 16.290 1.00 95.50 82 GLU A N 1
ATOM 643 C CA . GLU A 1 82 ? 5.788 6.751 16.478 1.00 95.50 82 GLU A CA 1
ATOM 644 C C . GLU A 1 82 ? 6.624 6.919 15.200 1.00 95.50 82 GLU A C 1
ATOM 646 O O . GLU A 1 82 ? 7.112 8.020 14.9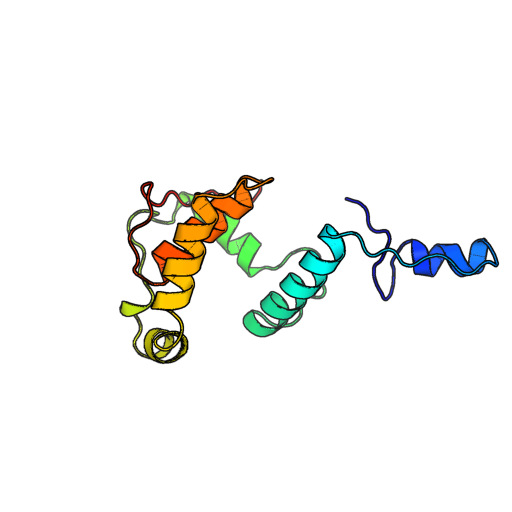28 1.00 95.50 82 GLU A O 1
ATOM 651 N N . LEU A 1 83 ? 6.746 5.862 14.388 1.00 92.62 83 LEU A N 1
ATOM 652 C CA . LEU A 1 83 ? 7.475 5.895 13.115 1.00 92.62 83 LEU A CA 1
ATOM 653 C C . LEU A 1 83 ? 6.801 6.772 12.056 1.00 92.62 83 LEU A C 1
ATOM 655 O O . LEU A 1 83 ? 7.491 7.392 11.246 1.00 92.62 83 LEU A O 1
ATOM 659 N N . VAL A 1 84 ? 5.465 6.815 12.034 1.00 93.75 84 VAL A N 1
ATOM 660 C CA . VAL A 1 84 ? 4.713 7.499 10.969 1.00 93.75 84 VAL A CA 1
ATOM 661 C C . VAL A 1 84 ? 4.037 8.788 11.417 1.00 93.75 84 VAL A C 1
ATOM 663 O O . VAL A 1 84 ? 3.565 9.529 10.560 1.00 93.75 84 VAL A O 1
ATOM 666 N N . GLN A 1 85 ? 3.989 9.095 12.717 1.00 93.62 85 GLN A N 1
ATOM 667 C CA . GLN A 1 85 ? 3.227 10.228 13.267 1.00 93.62 85 GLN A CA 1
ATOM 668 C C . GLN A 1 85 ? 3.530 11.561 12.569 1.00 93.62 85 GLN A C 1
ATOM 670 O O . GLN A 1 85 ? 2.617 12.340 12.310 1.00 93.62 85 GLN A O 1
ATOM 675 N N . ASN A 1 86 ? 4.794 11.783 12.195 1.00 95.88 86 ASN A N 1
ATOM 676 C CA . ASN A 1 86 ? 5.250 13.027 11.574 1.00 95.88 86 ASN A CA 1
ATOM 677 C C . ASN A 1 86 ? 4.837 13.162 10.102 1.00 95.88 86 ASN A C 1
ATOM 679 O O . ASN A 1 86 ? 4.921 14.254 9.555 1.00 95.88 86 ASN A O 1
ATOM 683 N N . VAL A 1 87 ? 4.430 12.067 9.453 1.00 95.31 87 VAL A N 1
ATOM 684 C CA . VAL A 1 87 ? 4.059 12.043 8.027 1.00 95.31 87 VAL A CA 1
ATOM 685 C C . VAL A 1 87 ? 2.622 11.582 7.795 1.00 95.31 87 VAL A C 1
ATOM 687 O O . VAL A 1 87 ? 2.106 11.740 6.695 1.00 95.31 87 VAL A O 1
ATOM 690 N N . ALA A 1 88 ? 1.955 11.013 8.803 1.00 95.00 88 ALA A N 1
ATOM 691 C CA . ALA A 1 88 ? 0.669 10.342 8.641 1.00 95.00 88 ALA A CA 1
ATOM 692 C C . ALA A 1 88 ? -0.400 11.260 8.034 1.00 95.00 88 ALA A C 1
ATOM 694 O O . ALA A 1 88 ? -1.042 10.881 7.057 1.00 95.00 88 ALA A O 1
ATOM 695 N N . GLN A 1 89 ? -0.560 12.478 8.563 1.00 95.25 89 GLN A N 1
ATOM 696 C CA . GLN A 1 89 ? -1.566 13.417 8.056 1.00 95.25 89 GLN A CA 1
ATOM 697 C C . GLN A 1 89 ? -1.266 13.917 6.644 1.00 95.25 89 GLN A C 1
ATOM 699 O O . GLN A 1 89 ? -2.170 13.982 5.807 1.00 95.25 89 GLN A O 1
ATOM 704 N N . ASP A 1 90 ? -0.002 14.206 6.348 1.00 96.94 90 ASP A N 1
ATOM 705 C CA . ASP A 1 90 ? 0.410 14.642 5.014 1.00 96.94 90 ASP A CA 1
ATOM 706 C C . ASP A 1 90 ? 0.194 13.531 3.982 1.00 96.94 90 ASP A C 1
ATOM 708 O O . ASP A 1 90 ? -0.298 13.786 2.884 1.00 96.94 90 ASP A O 1
ATOM 712 N N . MET A 1 91 ? 0.482 12.279 4.349 1.00 95.69 91 MET A N 1
ATOM 713 C CA . MET A 1 91 ? 0.274 11.112 3.489 1.00 95.69 91 MET A CA 1
ATOM 714 C C . MET A 1 91 ? -1.211 10.808 3.273 1.00 95.69 91 MET A C 1
ATOM 716 O O . MET A 1 91 ? -1.605 10.486 2.151 1.00 95.69 91 MET A O 1
ATOM 720 N N . ILE A 1 92 ? -2.050 10.952 4.307 1.00 95.69 92 ILE A N 1
ATOM 721 C CA . ILE A 1 92 ? -3.511 10.844 4.174 1.00 95.69 92 ILE A CA 1
ATOM 722 C C . ILE A 1 92 ? -4.027 11.926 3.221 1.00 95.69 92 ILE A C 1
ATOM 724 O O . ILE A 1 92 ? -4.732 11.609 2.263 1.00 95.69 92 ILE A O 1
ATOM 728 N N . SER A 1 93 ? -3.627 13.181 3.437 1.00 95.62 93 SER A N 1
ATOM 729 C CA . SER A 1 93 ? -4.039 14.322 2.613 1.00 95.62 93 SER A CA 1
ATOM 730 C C . SER A 1 93 ? -3.586 14.157 1.164 1.00 95.62 93 SER A C 1
ATOM 732 O O . SER A 1 93 ? -4.354 14.386 0.229 1.00 95.62 93 SER A O 1
ATOM 734 N N . PHE A 1 94 ? -2.350 13.701 0.958 1.00 95.62 94 PHE A N 1
ATOM 735 C CA . PHE A 1 94 ? -1.835 13.351 -0.358 1.00 95.62 94 PHE A CA 1
ATOM 736 C C . PHE A 1 94 ? -2.701 12.277 -1.019 1.00 95.62 94 PHE A C 1
ATOM 738 O O . PHE A 1 94 ? -3.148 12.471 -2.149 1.00 95.62 94 PHE A O 1
ATOM 745 N N . ALA A 1 95 ? -2.976 11.171 -0.323 1.00 94.00 95 ALA A N 1
ATOM 746 C CA . ALA A 1 95 ? -3.730 10.061 -0.888 1.00 94.00 95 ALA A CA 1
ATOM 747 C C . ALA A 1 95 ? -5.171 10.458 -1.247 1.00 94.00 95 ALA A C 1
ATOM 749 O O . ALA A 1 95 ? -5.642 10.138 -2.339 1.00 94.00 95 ALA A O 1
ATOM 750 N N . GLN A 1 96 ? -5.838 11.226 -0.381 1.00 93.50 96 GLN A N 1
ATOM 751 C CA . GLN A 1 96 ? -7.161 11.797 -0.646 1.00 93.50 96 GLN A CA 1
ATOM 752 C C . GLN A 1 96 ? -7.136 12.724 -1.868 1.00 93.50 96 GLN A C 1
ATOM 754 O O . GLN A 1 96 ? -7.968 12.598 -2.762 1.00 93.50 96 GLN A O 1
ATOM 759 N N . ASN A 1 97 ? -6.130 13.592 -1.985 1.00 93.88 97 ASN A N 1
ATOM 760 C CA . ASN A 1 97 ? -5.984 14.457 -3.156 1.00 93.88 97 ASN A CA 1
ATOM 761 C C . ASN A 1 97 ? -5.727 13.666 -4.450 1.00 93.88 97 ASN A C 1
ATOM 763 O O . ASN A 1 97 ? -6.216 14.052 -5.513 1.00 93.88 97 ASN A O 1
ATOM 767 N N . GLN A 1 98 ? -5.003 12.544 -4.390 1.00 92.88 98 GLN A N 1
ATOM 768 C CA . GLN A 1 98 ? -4.773 11.681 -5.554 1.00 92.88 98 GLN A CA 1
ATOM 769 C C . GLN A 1 98 ? -6.046 10.985 -6.055 1.00 92.88 98 GLN A C 1
ATOM 771 O O . GLN A 1 98 ? -6.119 10.664 -7.244 1.00 92.88 98 GLN A O 1
ATOM 776 N N . HIS A 1 99 ? -7.069 10.801 -5.214 1.00 88.31 99 HIS A N 1
ATOM 777 C CA . HIS A 1 99 ? -8.368 10.284 -5.663 1.00 88.31 99 HIS A CA 1
ATOM 778 C C . HIS A 1 99 ? -9.096 11.237 -6.619 1.00 88.31 99 HIS A C 1
ATOM 780 O O . HIS A 1 99 ? -9.813 10.771 -7.504 1.00 88.31 99 HIS A O 1
ATOM 786 N N . ASN A 1 100 ? -8.834 12.544 -6.521 1.00 89.50 100 ASN A N 1
ATOM 787 C CA . ASN A 1 100 ? -9.370 13.548 -7.445 1.00 89.50 100 ASN A CA 1
ATOM 788 C C . ASN A 1 100 ? -8.691 13.526 -8.827 1.00 89.50 100 ASN A C 1
ATOM 790 O O . ASN A 1 100 ? -9.115 14.236 -9.738 1.00 89.50 100 ASN A O 1
ATOM 794 N N . HIS A 1 101 ? -7.636 12.726 -8.995 1.00 90.38 101 HIS A N 1
ATOM 795 C CA . HIS A 1 101 ? -6.876 12.617 -10.233 1.00 90.38 101 HIS A CA 1
ATOM 796 C C . HIS A 1 101 ? -7.156 11.292 -10.946 1.00 90.38 101 HIS A C 1
ATOM 798 O O . HIS A 1 101 ? -7.483 10.273 -10.335 1.00 90.38 101 HIS A O 1
ATOM 804 N N . TYR A 1 102 ? -6.991 11.292 -12.271 1.00 88.81 102 TYR A N 1
ATOM 805 C CA . TYR A 1 102 ? -7.116 10.072 -13.059 1.00 88.81 102 TYR A CA 1
ATOM 806 C C . TYR A 1 102 ? -6.038 9.059 -12.660 1.00 88.81 102 TYR A C 1
ATOM 808 O O . TYR A 1 102 ? -4.844 9.298 -12.843 1.00 88.81 102 TYR A O 1
ATOM 816 N N . GLN A 1 103 ? -6.480 7.901 -12.171 1.00 84.88 103 GLN A N 1
ATOM 817 C CA . GLN A 1 103 ? -5.612 6.769 -11.877 1.00 84.88 103 GLN A CA 1
ATOM 818 C C . GLN A 1 103 ? -5.677 5.767 -13.038 1.00 84.88 103 GLN A C 1
ATOM 820 O O . GLN A 1 103 ? -6.748 5.201 -13.282 1.00 84.88 103 GLN A O 1
ATOM 825 N N . PRO A 1 104 ? -4.561 5.517 -13.750 1.00 82.25 104 PRO A N 1
ATOM 826 C CA . PRO A 1 104 ? -4.551 4.670 -14.944 1.00 82.25 104 PRO A CA 1
ATOM 827 C C . PRO A 1 104 ? -4.793 3.188 -14.649 1.00 82.25 104 PRO A C 1
ATOM 829 O O . PRO A 1 104 ? -5.084 2.426 -15.569 1.00 82.25 104 PRO A O 1
ATOM 832 N N . ARG A 1 105 ? -4.643 2.761 -13.390 1.00 81.25 105 ARG A N 1
ATOM 833 C CA . ARG A 1 105 ? -4.815 1.373 -12.961 1.00 81.25 105 ARG A CA 1
ATOM 834 C C . ARG A 1 105 ? -5.614 1.317 -11.664 1.00 81.25 105 ARG A C 1
ATOM 836 O O . ARG A 1 105 ? -5.488 2.188 -10.804 1.00 81.25 105 ARG A O 1
ATOM 843 N N . ASP A 1 106 ? -6.445 0.289 -11.528 1.00 82.50 106 ASP A N 1
ATOM 844 C CA . ASP A 1 106 ? -7.300 0.133 -10.348 1.00 82.50 106 ASP A CA 1
ATOM 845 C C . ASP A 1 106 ? -6.521 -0.255 -9.087 1.00 82.50 106 ASP A C 1
ATOM 847 O O . ASP A 1 106 ? -6.938 0.108 -7.990 1.00 82.50 106 ASP A O 1
ATOM 851 N N . ASP A 1 107 ? -5.373 -0.921 -9.226 1.00 83.25 107 ASP A N 1
ATOM 852 C CA . ASP A 1 107 ? -4.498 -1.251 -8.096 1.00 83.25 107 ASP A CA 1
ATOM 853 C C . ASP A 1 107 ? -3.854 -0.004 -7.469 1.00 83.25 107 ASP A C 1
ATOM 855 O O . ASP A 1 107 ? -3.605 0.020 -6.268 1.00 83.25 107 ASP A O 1
ATOM 859 N N . TYR A 1 108 ? -3.675 1.082 -8.229 1.00 86.62 108 TYR A N 1
ATOM 860 C CA . TYR A 1 108 ? -3.256 2.369 -7.662 1.00 86.62 108 TYR A CA 1
ATOM 861 C C . TYR A 1 108 ? -4.346 2.979 -6.782 1.00 86.62 108 TYR A C 1
ATOM 863 O O . TYR A 1 108 ? -4.054 3.474 -5.698 1.00 86.62 108 TYR A O 1
ATOM 871 N N . LYS A 1 109 ? -5.618 2.889 -7.194 1.00 87.12 109 LYS A N 1
ATOM 872 C CA . LYS A 1 109 ? -6.743 3.332 -6.352 1.00 87.12 109 LYS A CA 1
ATOM 873 C C . LYS A 1 109 ? -6.847 2.490 -5.083 1.00 87.12 109 LYS A C 1
ATOM 875 O O . LYS A 1 109 ? -7.206 3.013 -4.032 1.00 87.12 109 LYS A O 1
ATOM 880 N N . GLU A 1 110 ? -6.578 1.190 -5.181 1.00 87.25 110 GLU A N 1
ATOM 881 C CA . GLU A 1 110 ? -6.541 0.306 -4.017 1.00 87.25 110 GLU A CA 1
ATOM 882 C C . GLU A 1 110 ? -5.409 0.697 -3.064 1.00 87.25 110 GLU A C 1
ATOM 884 O O . GLU A 1 110 ? -5.672 0.881 -1.880 1.00 87.25 110 GLU A O 1
ATOM 889 N N . LEU A 1 111 ? -4.197 0.934 -3.575 1.00 88.44 111 LEU A N 1
ATOM 890 C CA . LEU A 1 111 ? -3.064 1.386 -2.767 1.00 88.44 111 LEU A CA 1
ATOM 891 C C . LEU A 1 111 ? -3.391 2.666 -1.985 1.00 88.44 111 LEU A C 1
ATOM 893 O O . LEU A 1 111 ? -3.161 2.703 -0.782 1.00 88.44 111 LEU A O 1
ATOM 897 N N . LEU A 1 112 ? -3.984 3.676 -2.632 1.00 91.81 112 LEU A N 1
ATOM 898 C CA . LEU A 1 112 ? -4.381 4.924 -1.965 1.00 91.81 112 LEU A CA 1
ATOM 899 C C . LEU A 1 112 ? -5.368 4.673 -0.811 1.00 91.81 112 LEU A C 1
ATOM 901 O O . LEU A 1 112 ? -5.162 5.161 0.301 1.00 91.81 112 LEU A O 1
ATOM 905 N N . ASN A 1 113 ? -6.398 3.853 -1.042 1.00 91.38 113 ASN A N 1
ATOM 906 C CA . ASN A 1 113 ? -7.371 3.493 -0.005 1.00 91.38 113 ASN A CA 1
ATOM 907 C C . ASN A 1 113 ? -6.726 2.719 1.155 1.00 91.38 113 ASN A C 1
ATOM 909 O O . ASN A 1 113 ? -7.064 2.955 2.318 1.00 91.38 113 ASN A O 1
ATOM 913 N N . LEU A 1 114 ? -5.802 1.801 0.855 1.00 91.50 114 LEU A N 1
ATOM 914 C CA . LEU A 1 114 ? -5.067 1.038 1.863 1.00 91.50 114 LEU A CA 1
ATOM 915 C C . LEU A 1 114 ? -4.138 1.938 2.681 1.00 91.50 114 LEU A C 1
ATOM 917 O O . LEU A 1 114 ? -4.082 1.780 3.896 1.00 91.50 114 LEU A O 1
ATOM 921 N N . THR A 1 115 ? -3.473 2.913 2.055 1.00 92.81 115 THR A N 1
ATOM 922 C CA . THR A 1 115 ? -2.654 3.913 2.755 1.00 92.81 115 THR A CA 1
ATOM 923 C C . THR A 1 115 ? -3.497 4.731 3.728 1.00 92.81 115 THR A C 1
ATOM 925 O O . THR A 1 115 ? -3.137 4.832 4.899 1.00 92.81 115 THR A O 1
ATOM 928 N N . ILE A 1 116 ? -4.643 5.259 3.278 1.00 94.44 116 ILE A N 1
ATOM 929 C CA . ILE A 1 116 ? -5.564 6.017 4.139 1.00 94.44 116 ILE A CA 1
ATOM 930 C C . ILE A 1 116 ? -6.036 5.142 5.305 1.00 94.44 116 ILE A C 1
ATOM 932 O O . ILE A 1 116 ? -5.949 5.562 6.457 1.00 94.44 116 ILE A O 1
ATOM 936 N N . THR A 1 117 ? -6.477 3.913 5.015 1.00 93.31 117 THR A N 1
ATOM 937 C CA . THR A 1 117 ? -6.973 2.973 6.030 1.00 93.31 117 THR A CA 1
ATOM 938 C C . THR A 1 117 ? -5.894 2.649 7.060 1.00 93.31 117 THR A C 1
ATOM 940 O O . THR A 1 117 ? -6.134 2.768 8.258 1.00 93.31 117 THR A O 1
ATOM 943 N N . TYR A 1 118 ? -4.697 2.260 6.612 1.00 93.19 118 TYR A N 1
ATOM 944 C CA . TYR A 1 118 ? -3.594 1.885 7.494 1.00 93.19 118 TYR A CA 1
ATOM 945 C C . TYR A 1 118 ? -3.212 3.031 8.433 1.00 93.19 118 TYR A C 1
ATOM 947 O O . TYR A 1 118 ? -3.051 2.812 9.631 1.00 93.19 118 TYR A O 1
ATOM 955 N N . LEU A 1 119 ? -3.143 4.261 7.918 1.00 95.31 119 LEU A N 1
ATOM 956 C CA . LEU A 1 119 ? -2.794 5.447 8.702 1.00 95.31 119 LEU A CA 1
ATOM 957 C C . LEU A 1 119 ? -3.932 5.950 9.614 1.00 95.31 119 LEU A C 1
ATOM 959 O O . LEU A 1 119 ? -3.737 6.917 10.344 1.00 95.31 119 LEU A O 1
ATOM 963 N N . GLY A 1 120 ? -5.098 5.294 9.615 1.00 92.12 120 GLY A N 1
ATOM 964 C CA . GLY A 1 120 ? -6.238 5.654 10.464 1.00 92.12 120 GLY A CA 1
ATOM 965 C C . GLY A 1 120 ? -7.136 6.757 9.898 1.00 92.12 120 GLY A C 1
ATOM 966 O O . GLY A 1 120 ? -7.963 7.302 10.626 1.00 92.12 120 GLY A O 1
ATOM 967 N N . GLY A 1 121 ? -6.990 7.098 8.616 1.00 91.06 121 GLY A N 1
ATOM 968 C CA . GLY A 1 121 ? -7.900 7.997 7.913 1.00 91.06 121 GLY A CA 1
ATOM 969 C C . GLY A 1 121 ? -9.197 7.305 7.476 1.00 91.06 121 GLY A C 1
ATOM 970 O O . GLY A 1 121 ? -9.308 6.078 7.477 1.00 91.06 121 GLY A O 1
ATOM 971 N N . VAL A 1 122 ? -10.183 8.104 7.059 1.00 86.00 122 VAL A N 1
ATOM 972 C CA . VAL A 1 122 ? -11.457 7.609 6.516 1.00 86.00 122 VAL A CA 1
ATOM 973 C C . VAL A 1 122 ? -11.394 7.635 4.982 1.00 86.00 122 VAL A C 1
ATOM 975 O O . VAL A 1 122 ? -11.318 8.725 4.408 1.00 86.00 122 VAL A O 1
ATOM 978 N N . PRO A 1 123 ? -11.394 6.476 4.299 1.00 79.50 123 PRO A N 1
ATOM 979 C CA . PRO A 1 123 ? -11.448 6.430 2.839 1.00 79.50 123 PRO A CA 1
ATOM 980 C C . PRO A 1 123 ? -12.847 6.799 2.319 1.00 79.50 123 PRO A C 1
ATOM 982 O O . PRO A 1 123 ? -13.852 6.573 2.992 1.00 79.50 123 PRO A O 1
ATOM 985 N N . GLU A 1 124 ? -12.930 7.333 1.095 1.00 72.81 124 GLU A N 1
ATOM 986 C CA . GLU A 1 124 ? -14.210 7.727 0.468 1.00 72.81 124 GLU A CA 1
ATOM 987 C C . GLU A 1 124 ? -15.175 6.550 0.274 1.00 72.81 124 GLU A C 1
ATOM 989 O O . GLU A 1 124 ? -16.396 6.707 0.273 1.00 72.81 124 GLU A O 1
ATOM 994 N N . LYS A 1 125 ? -14.622 5.351 0.086 1.00 71.25 125 LYS A N 1
ATOM 995 C CA . LYS A 1 125 ? -15.367 4.098 -0.014 1.00 71.25 125 LYS A CA 1
ATOM 996 C C . LYS A 1 125 ? -14.941 3.196 1.126 1.00 71.25 125 LYS A C 1
ATOM 998 O O . LYS A 1 125 ? -13.779 3.207 1.520 1.00 71.25 125 LYS A O 1
ATOM 1003 N N . ARG A 1 126 ? -15.873 2.372 1.610 1.00 71.50 126 ARG A N 1
ATOM 1004 C CA . ARG A 1 126 ? -15.569 1.324 2.591 1.00 71.50 126 ARG A CA 1
ATOM 1005 C C . ARG A 1 126 ? -14.344 0.532 2.132 1.00 71.50 126 ARG A C 1
ATOM 1007 O O . ARG A 1 126 ? -14.298 0.114 0.973 1.00 71.50 126 ARG A O 1
ATOM 1014 N N . THR A 1 127 ? -13.395 0.310 3.036 1.00 70.38 127 THR A N 1
ATOM 1015 C CA . THR A 1 127 ? -12.216 -0.502 2.746 1.00 70.38 127 THR A CA 1
ATOM 1016 C C . THR A 1 127 ? -12.661 -1.908 2.361 1.00 70.38 127 THR A C 1
ATOM 1018 O O . THR A 1 127 ? -13.287 -2.617 3.147 1.00 70.38 127 THR A O 1
ATOM 1021 N N . LEU A 1 128 ? -12.375 -2.285 1.119 1.00 78.75 128 LEU A N 1
ATOM 1022 C CA . LEU A 1 128 ? -12.543 -3.637 0.609 1.00 78.75 128 LEU A CA 1
ATOM 1023 C C . LEU A 1 128 ? -11.153 -4.130 0.243 1.00 78.75 128 LEU A C 1
ATOM 1025 O O . LEU A 1 128 ? -10.552 -3.623 -0.705 1.00 78.75 128 LEU A O 1
ATOM 1029 N N . PHE A 1 129 ? -10.644 -5.093 1.002 1.00 86.31 129 PHE A N 1
ATOM 1030 C CA . PHE A 1 129 ? -9.367 -5.714 0.691 1.00 86.31 129 PHE A CA 1
ATOM 1031 C C . PHE A 1 129 ? -9.573 -6.715 -0.447 1.00 86.31 129 PHE A C 1
ATOM 1033 O O . PHE A 1 129 ? -10.431 -7.597 -0.353 1.00 86.31 129 PHE A O 1
ATOM 1040 N N . ARG A 1 130 ? -8.825 -6.582 -1.547 1.00 84.75 130 ARG A N 1
ATOM 1041 C CA . ARG A 1 130 ? -8.915 -7.548 -2.646 1.00 84.75 130 ARG A CA 1
ATOM 1042 C C . ARG A 1 130 ? -8.013 -8.741 -2.383 1.00 84.75 130 ARG A C 1
ATOM 1044 O O . ARG A 1 130 ? -6.947 -8.627 -1.783 1.00 84.75 130 ARG A O 1
ATOM 1051 N N . MET A 1 131 ? -8.443 -9.897 -2.884 1.00 82.94 131 MET A N 1
ATOM 1052 C CA . MET A 1 131 ? -7.614 -11.094 -2.861 1.00 82.94 131 MET A CA 1
ATOM 1053 C C . MET A 1 131 ? -6.299 -10.823 -3.611 1.00 82.94 131 MET A C 1
ATOM 1055 O O . MET A 1 131 ? -6.351 -10.330 -4.742 1.00 82.94 131 MET A O 1
ATOM 1059 N N . PRO A 1 132 ? -5.136 -11.170 -3.027 1.00 73.94 132 PRO A N 1
ATOM 1060 C CA . PRO A 1 132 ? -3.854 -11.102 -3.719 1.00 73.94 132 PRO A CA 1
ATOM 1061 C C . PRO A 1 132 ? -3.926 -11.853 -5.053 1.00 73.94 132 PRO A C 1
ATOM 1063 O O . PRO A 1 132 ? -4.510 -12.937 -5.104 1.00 73.94 132 PRO A O 1
ATOM 1066 N N . ALA A 1 133 ? -3.348 -11.265 -6.107 1.00 66.62 133 ALA A N 1
ATOM 1067 C CA . ALA A 1 133 ? -3.500 -11.671 -7.508 1.00 66.62 133 ALA A CA 1
ATOM 1068 C C . ALA A 1 133 ? -3.591 -13.196 -7.733 1.00 66.62 133 ALA A C 1
ATOM 1070 O O . ALA A 1 133 ? -2.827 -13.983 -7.158 1.00 66.62 133 ALA A O 1
ATOM 1071 N N . THR A 1 134 ? -4.551 -13.595 -8.574 1.00 46.34 134 THR A N 1
ATOM 1072 C CA . THR A 1 134 ? -4.841 -14.989 -8.945 1.00 46.34 134 THR A CA 1
ATOM 1073 C C . THR A 1 134 ? -3.749 -15.572 -9.822 1.00 46.34 134 THR A C 1
ATOM 1075 O O . THR A 1 134 ? -3.282 -14.864 -10.737 1.00 46.34 134 THR A O 1
#

Radius of gyration: 18.93 Å; chains: 1; bounding box: 43×34×52 Å

Secondary structure (DSSP, 8-state):
---TT-TTT-HHHHHHHHHTS-------HHHHHHHHHHHHHHHHH----SSS-HHHHHHHHHGGGS-SS----GGG-HHHHHHHTTTHHHHHHHHHHHHTS--SSHHHHHHHHHHHHHTT---SS---PPPP--

Foldseek 3Di:
DQQAQPPPDHVQVVCCVVVVDRDPRPQDPVNVVVVVVQVVCCVVPNHDPDPDDVVLVVCLVCVVVDDPVDDDALVVPPVSCVVCVVPLVVLLVVLQVCVVDDDPDVVSVLVSQVSCVNSPHDDPDDNDDDRDDD

Sequence (134 aa):
MAVNSGLRNGACILLEPKMEKDMLWLACRHHILEIVLEAVVSTALGPSSGPDILIFKRFKNYWNKIDQIDYKTVTSDVHSLELVQNVAQDMISFAQNQHNHYQPRDDYKELLNLTITYLGGVPEKRTLFRMPAT

Organism: Eumeta variegata (NCBI:txid151549)